Protein AF-A0A645HIY1-F1 (afdb_monomer_lite)

pLDDT: mean 86.16, std 17.18, range [37.72, 98.25]

Radius of gyration: 25.29 Å; chains: 1; bounding box: 37×53×85 Å

Structure (mmCIF, N/CA/C/O backbone):
data_AF-A0A645HIY1-F1
#
_entry.id   AF-A0A645HIY1-F1
#
loop_
_atom_site.group_PDB
_atom_site.id
_atom_site.type_symbol
_atom_site.label_atom_id
_atom_site.label_alt_id
_atom_site.label_comp_id
_atom_site.label_asym_id
_atom_site.label_entity_id
_atom_site.label_seq_id
_atom_site.pdbx_PDB_ins_code
_atom_site.Cartn_x
_atom_site.Cartn_y
_atom_site.Cartn_z
_atom_site.occupancy
_atom_site.B_iso_or_equiv
_atom_site.auth_seq_id
_atom_site.auth_comp_id
_atom_site.auth_asym_id
_atom_site.auth_atom_id
_atom_site.pdbx_PDB_model_num
ATOM 1 N N . MET A 1 1 ? -7.960 37.580 5.059 1.00 37.75 1 MET A N 1
ATOM 2 C CA . MET A 1 1 ? -7.787 36.393 4.195 1.00 37.75 1 MET A CA 1
ATOM 3 C C . MET A 1 1 ? -7.444 35.206 5.081 1.00 37.75 1 MET A C 1
ATOM 5 O O . MET A 1 1 ? -6.296 35.050 5.473 1.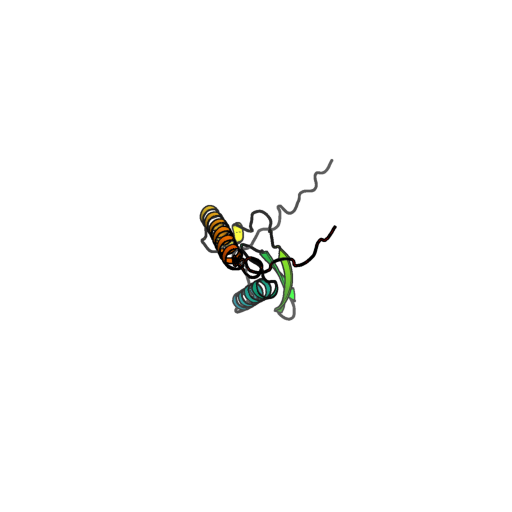00 37.75 1 MET A O 1
ATOM 9 N N . SER A 1 2 ? -8.449 34.437 5.503 1.00 37.72 2 SER A N 1
ATOM 10 C CA . SER A 1 2 ? -8.246 33.229 6.305 1.00 37.72 2 SER A CA 1
ATOM 11 C C . SER A 1 2 ? -7.768 32.110 5.388 1.00 37.72 2 SER A C 1
ATOM 13 O O . SER A 1 2 ? -8.568 31.497 4.683 1.00 37.72 2 SER A O 1
ATOM 15 N N . GLY A 1 3 ? -6.454 31.882 5.370 1.00 42.06 3 GLY A N 1
ATOM 16 C CA . GLY A 1 3 ? -5.875 30.691 4.764 1.00 42.06 3 GLY A CA 1
ATOM 17 C C . GLY A 1 3 ? -6.527 29.462 5.386 1.00 42.06 3 GLY A C 1
ATOM 18 O O . GLY A 1 3 ? -6.476 29.269 6.601 1.00 42.06 3 GLY A O 1
ATOM 19 N N . GLN A 1 4 ? -7.196 28.675 4.551 1.00 42.16 4 GLN A N 1
ATOM 20 C CA . GLN A 1 4 ? -7.765 27.388 4.910 1.00 42.16 4 GLN A CA 1
ATOM 21 C C . GLN A 1 4 ? -6.624 26.535 5.478 1.00 42.16 4 GLN A C 1
ATOM 23 O O . GLN A 1 4 ? -5.733 26.110 4.743 1.00 42.16 4 GLN A O 1
ATOM 28 N N . LYS A 1 5 ? -6.598 26.337 6.803 1.00 44.12 5 LYS A N 1
ATOM 29 C CA . LYS A 1 5 ? -5.751 25.313 7.414 1.00 44.12 5 LYS A CA 1
ATOM 30 C C . LYS A 1 5 ? -6.215 23.989 6.813 1.00 44.12 5 LYS A C 1
ATOM 32 O O . LYS A 1 5 ? -7.258 23.469 7.199 1.00 44.12 5 LYS A O 1
ATOM 37 N N . GLY A 1 6 ? -5.460 23.480 5.838 1.00 47.44 6 GLY A N 1
ATOM 38 C CA . GLY A 1 6 ? -5.558 22.091 5.398 1.00 47.44 6 GLY A CA 1
ATOM 39 C C . GLY A 1 6 ? -5.435 21.156 6.602 1.00 47.44 6 GLY A C 1
ATOM 40 O O . GLY A 1 6 ? -5.065 21.606 7.684 1.00 47.44 6 GLY A O 1
ATOM 41 N N . MET A 1 7 ? -5.761 19.876 6.419 1.00 50.56 7 MET A N 1
ATOM 42 C CA . MET A 1 7 ? -5.932 18.826 7.444 1.00 50.56 7 MET A CA 1
ATOM 43 C C . MET A 1 7 ? -4.717 18.528 8.3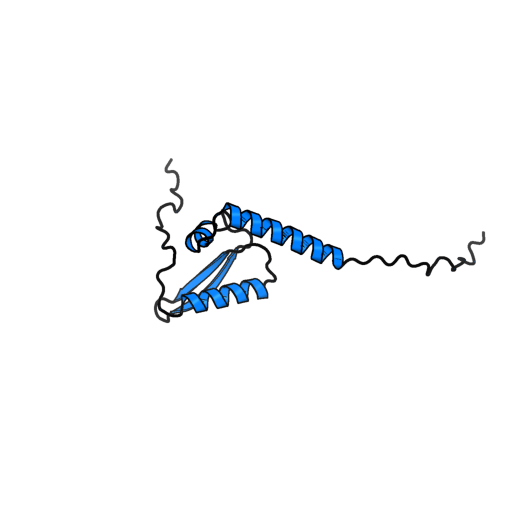69 1.00 50.56 7 MET A C 1
ATOM 45 O O . MET A 1 7 ? -4.446 17.378 8.698 1.00 50.56 7 MET A O 1
ATOM 49 N N . GLY A 1 8 ? -3.973 19.525 8.840 1.00 43.59 8 GLY A N 1
ATOM 50 C CA . GLY A 1 8 ? -2.883 19.437 9.810 1.00 43.59 8 GLY A CA 1
ATOM 51 C C . GLY A 1 8 ? -3.359 19.270 11.253 1.00 43.59 8 GLY A C 1
ATOM 52 O O . GLY A 1 8 ? -2.705 19.766 12.162 1.00 43.59 8 GLY A O 1
ATOM 53 N N . GLY A 1 9 ? -4.508 18.623 11.463 1.00 42.31 9 GLY A N 1
ATOM 54 C CA . GLY A 1 9 ? -5.117 18.436 12.784 1.00 42.31 9 GLY A CA 1
ATOM 55 C C . GLY A 1 9 ? -5.532 17.003 13.114 1.00 42.31 9 GLY A C 1
ATOM 56 O O . GLY A 1 9 ? -5.938 16.749 14.243 1.00 42.31 9 GLY A O 1
ATOM 57 N N . LEU A 1 10 ? -5.428 16.052 12.180 1.00 54.16 10 LEU A N 1
ATOM 58 C CA . LEU A 1 10 ? -5.716 14.650 12.480 1.00 54.16 10 LEU A CA 1
ATOM 59 C C . LEU A 1 10 ? -4.422 13.955 12.908 1.00 54.16 10 LEU A C 1
ATOM 61 O O . LEU A 1 10 ? -3.550 13.668 12.087 1.00 54.16 10 LEU A O 1
ATOM 65 N N . SER A 1 11 ? -4.300 13.715 14.215 1.00 70.38 11 SER A N 1
ATOM 66 C CA . SER A 1 11 ? -3.268 12.847 14.783 1.00 70.38 11 SER A CA 1
ATOM 67 C C . SER A 1 11 ? -3.364 11.468 14.127 1.00 70.38 11 SER A C 1
ATOM 69 O O . SER A 1 11 ? -4.382 10.784 14.244 1.00 70.38 11 SER A O 1
ATOM 71 N N . ARG A 1 12 ? -2.326 11.071 13.383 1.00 81.31 12 ARG A N 1
ATOM 72 C CA . ARG A 1 12 ? -2.261 9.746 12.762 1.00 81.31 12 ARG A CA 1
ATOM 73 C C . ARG A 1 12 ? -1.922 8.725 13.847 1.00 81.31 12 ARG A C 1
ATOM 75 O O . ARG A 1 12 ? -0.832 8.781 14.406 1.00 81.31 12 ARG A O 1
ATOM 82 N N . LYS A 1 13 ? -2.827 7.782 14.117 1.00 90.38 13 LYS A N 1
ATOM 83 C CA . LYS A 1 13 ? -2.512 6.583 14.905 1.00 90.38 13 LYS A CA 1
ATOM 84 C C . LYS A 1 13 ? -1.836 5.564 13.991 1.00 90.38 13 LYS A C 1
ATOM 86 O O . LYS A 1 13 ? -2.475 5.036 13.084 1.00 90.38 13 LYS A O 1
ATOM 91 N N . LEU A 1 14 ? -0.541 5.351 14.199 1.00 90.94 14 LEU A N 1
ATOM 92 C CA . LEU A 1 14 ? 0.277 4.415 13.435 1.00 90.94 14 LEU A CA 1
ATOM 93 C C . LEU A 1 14 ? 1.046 3.527 14.427 1.00 90.94 14 LEU A C 1
ATOM 95 O O . LEU A 1 14 ? 1.888 4.060 15.149 1.00 90.94 14 LEU A O 1
ATOM 99 N N . PRO A 1 15 ? 0.770 2.211 14.488 1.00 91.44 15 PRO A N 1
ATOM 100 C CA . PRO A 1 15 ? -0.275 1.488 13.754 1.00 91.44 15 PRO A CA 1
ATOM 101 C C . PRO A 1 15 ? -1.698 1.914 14.158 1.00 91.44 15 PRO A C 1
ATOM 103 O O . PRO A 1 15 ? -1.911 2.544 15.195 1.00 91.44 15 PRO A O 1
ATOM 106 N N . ALA A 1 16 ? -2.674 1.591 13.307 1.00 92.38 16 ALA A N 1
ATOM 107 C CA . ALA A 1 16 ? -4.077 1.853 13.601 1.00 92.38 16 ALA A CA 1
ATOM 108 C C . ALA A 1 16 ? -4.548 0.993 14.784 1.00 92.38 16 ALA A C 1
ATOM 110 O O . ALA A 1 16 ? -4.232 -0.190 14.879 1.00 92.38 16 ALA A O 1
ATOM 111 N N . ASP A 1 17 ? -5.321 1.612 15.665 1.00 91.56 17 ASP A N 1
ATOM 112 C CA . ASP A 1 17 ? -5.944 0.984 16.826 1.00 91.56 17 ASP A CA 1
ATOM 113 C C . ASP A 1 17 ? -7.237 0.296 16.369 1.00 91.56 17 ASP A C 1
ATOM 115 O O . ASP A 1 17 ? -8.265 0.952 16.182 1.00 91.56 17 ASP A O 1
ATOM 119 N N . LEU A 1 18 ? -7.135 -0.997 16.057 1.00 91.56 18 LEU A N 1
ATOM 120 C CA . LEU A 1 18 ? -8.196 -1.796 15.445 1.00 91.56 18 LEU A CA 1
ATOM 121 C C . LEU A 1 18 ? -8.504 -3.038 16.294 1.00 91.56 18 LEU A C 1
ATOM 123 O O . LEU A 1 18 ? -7.586 -3.605 16.889 1.00 91.56 18 LEU A O 1
ATOM 127 N N . PRO A 1 19 ? -9.766 -3.510 16.305 1.00 92.75 19 PRO A N 1
ATOM 128 C CA . PRO A 1 19 ? -10.125 -4.787 16.910 1.00 92.75 19 PRO A CA 1
ATOM 129 C C . PRO A 1 19 ? -9.307 -5.959 16.360 1.00 92.75 19 PRO A C 1
ATOM 131 O O . PRO A 1 19 ? -8.850 -5.947 15.211 1.00 92.75 19 PRO A O 1
ATOM 134 N N . GLU A 1 20 ? -9.175 -7.002 17.177 1.00 91.75 20 GLU A N 1
ATOM 135 C CA . GLU A 1 20 ? -8.447 -8.220 16.828 1.00 91.75 20 GLU A CA 1
ATOM 136 C C . GLU A 1 20 ? -8.930 -8.810 15.488 1.00 91.75 20 GLU A C 1
ATOM 138 O O . GLU A 1 20 ? -10.122 -8.826 15.178 1.00 91.75 20 GLU A O 1
ATOM 143 N N . GLY A 1 21 ? -7.988 -9.238 14.644 1.00 92.56 21 GLY A N 1
ATOM 144 C CA . GLY A 1 21 ? -8.265 -9.810 13.320 1.00 92.56 21 GLY A CA 1
ATOM 145 C C . GLY A 1 21 ? -8.606 -8.804 12.205 1.00 92.56 21 GLY A C 1
ATOM 146 O O . GLY A 1 21 ? -8.471 -9.143 11.023 1.00 92.56 21 GLY A O 1
ATOM 147 N N . GLN A 1 22 ? -8.975 -7.552 12.516 1.00 95.06 22 GLN A N 1
ATOM 148 C CA . GLN A 1 22 ? -9.265 -6.561 11.466 1.00 95.06 22 GLN A CA 1
ATOM 149 C C . GLN A 1 22 ? -8.014 -6.166 10.682 1.00 95.06 22 GLN A C 1
ATOM 151 O O . GLN A 1 22 ? -8.074 -6.072 9.458 1.00 95.06 22 GLN A O 1
ATOM 156 N N . THR A 1 23 ? -6.873 -5.998 11.355 1.00 95.25 23 THR A N 1
ATOM 157 C CA . THR A 1 23 ? -5.592 -5.689 10.697 1.00 95.25 23 THR A CA 1
ATOM 158 C C . THR A 1 23 ? -5.237 -6.735 9.642 1.00 95.25 23 THR A C 1
ATOM 160 O O . THR A 1 23 ? -4.913 -6.383 8.509 1.00 95.25 23 THR A O 1
ATOM 163 N N . GLU A 1 24 ? -5.359 -8.020 9.979 1.00 96.38 24 GLU A N 1
ATOM 164 C CA . GLU A 1 24 ? -5.078 -9.118 9.051 1.00 96.38 24 GLU A CA 1
ATOM 165 C C . GLU A 1 24 ? -6.057 -9.116 7.868 1.00 96.38 24 GLU A C 1
ATOM 167 O O . GLU A 1 24 ? -5.660 -9.291 6.715 1.00 96.38 24 GLU A O 1
ATOM 172 N N . THR A 1 25 ? -7.340 -8.861 8.137 1.00 96.75 25 THR A N 1
ATOM 173 C CA . THR A 1 25 ? -8.379 -8.783 7.101 1.00 96.75 25 THR A CA 1
ATOM 174 C C . THR A 1 25 ? -8.119 -7.631 6.129 1.00 96.75 25 THR A C 1
ATOM 176 O O . THR A 1 25 ? -8.164 -7.825 4.914 1.00 96.75 25 THR A O 1
ATOM 179 N N . ILE A 1 26 ? -7.777 -6.446 6.644 1.00 97.44 26 ILE A N 1
ATOM 180 C CA . ILE A 1 26 ? -7.427 -5.271 5.835 1.00 97.44 26 ILE A CA 1
ATOM 181 C C . ILE A 1 26 ? -6.186 -5.557 4.987 1.00 97.44 26 ILE A C 1
ATOM 183 O O . ILE A 1 26 ? -6.186 -5.263 3.794 1.00 97.44 26 ILE A O 1
ATOM 187 N N . GLN A 1 27 ? -5.150 -6.177 5.558 1.00 97.06 27 GLN A N 1
ATOM 188 C CA . GLN A 1 27 ? -3.943 -6.554 4.815 1.00 97.06 27 GLN A CA 1
ATOM 189 C C . GLN A 1 27 ? -4.254 -7.550 3.689 1.00 97.06 27 GLN A C 1
ATOM 191 O O . GLN A 1 27 ? -3.795 -7.360 2.560 1.00 97.06 27 GLN A O 1
ATOM 196 N N . LYS A 1 28 ? -5.086 -8.565 3.956 1.00 98.19 28 LYS A N 1
ATOM 197 C CA . LYS A 1 28 ? -5.558 -9.522 2.941 1.00 98.19 28 LYS A CA 1
ATOM 198 C C . LYS A 1 28 ? -6.301 -8.817 1.806 1.00 98.19 28 LYS A C 1
ATOM 200 O O . LYS A 1 28 ? -6.004 -9.062 0.638 1.00 98.19 28 LYS A O 1
ATOM 205 N N . TYR A 1 29 ? -7.227 -7.916 2.130 1.00 98.19 29 TYR A N 1
ATOM 206 C CA . TYR A 1 29 ? -7.976 -7.156 1.126 1.00 98.19 29 TYR A CA 1
ATOM 207 C C . TYR A 1 29 ? -7.091 -6.186 0.344 1.00 98.19 29 TYR A C 1
ATOM 209 O O . TYR A 1 29 ? -7.274 -6.047 -0.862 1.00 98.19 29 TYR A O 1
ATOM 217 N N . ALA A 1 30 ? -6.105 -5.562 0.989 1.00 98.06 30 ALA A N 1
ATOM 218 C CA . ALA A 1 30 ? -5.159 -4.673 0.328 1.00 98.06 30 ALA A CA 1
ATOM 219 C C . ALA A 1 30 ? -4.337 -5.426 -0.728 1.00 98.06 30 ALA A C 1
ATOM 221 O O . ALA A 1 30 ? -4.238 -4.975 -1.869 1.00 98.06 30 ALA A O 1
ATOM 222 N N . VAL A 1 31 ? -3.808 -6.606 -0.385 1.00 98.12 31 VAL A N 1
ATOM 223 C CA . VAL A 1 31 ? -3.076 -7.456 -1.338 1.00 98.12 31 VAL A CA 1
ATOM 224 C C . VAL A 1 31 ? -3.988 -7.904 -2.480 1.00 98.12 31 VAL A C 1
ATOM 226 O O . VAL A 1 31 ? -3.610 -7.769 -3.644 1.00 98.12 31 VAL A O 1
ATOM 229 N N . ALA A 1 32 ? -5.198 -8.377 -2.167 1.00 98.19 32 ALA A N 1
ATOM 230 C CA . ALA A 1 32 ? -6.153 -8.827 -3.176 1.00 98.19 32 ALA A CA 1
ATOM 231 C C . ALA A 1 32 ? -6.543 -7.7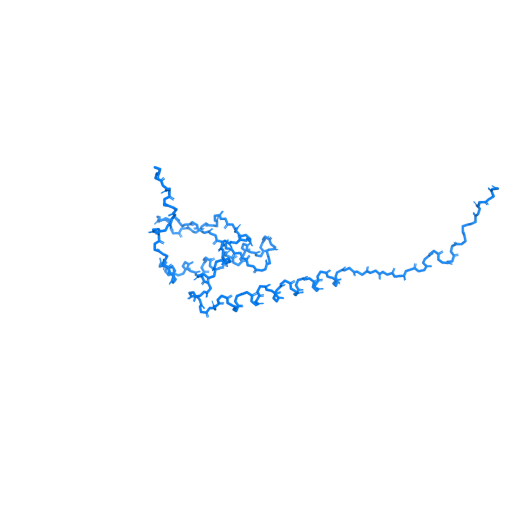00 -4.148 1.00 98.19 32 ALA A C 1
ATOM 233 O O . ALA A 1 32 ? -6.517 -7.905 -5.358 1.00 98.19 32 ALA A O 1
ATOM 234 N N . ALA A 1 33 ? -6.842 -6.499 -3.645 1.00 98.12 33 ALA A N 1
ATOM 235 C CA . ALA A 1 33 ? -7.185 -5.347 -4.477 1.00 98.12 33 ALA A CA 1
ATOM 236 C C . ALA A 1 33 ? -6.002 -4.888 -5.347 1.00 98.12 33 ALA A C 1
ATOM 238 O O . ALA A 1 33 ? -6.181 -4.620 -6.535 1.00 98.12 33 ALA A O 1
ATOM 239 N N . PHE A 1 34 ? -4.785 -4.860 -4.793 1.00 98.25 34 PHE A N 1
ATOM 240 C CA . PHE A 1 34 ? -3.573 -4.517 -5.542 1.00 98.25 34 PHE A CA 1
ATOM 241 C C . PHE A 1 34 ? -3.327 -5.490 -6.707 1.00 98.25 34 PHE A C 1
ATOM 243 O O . PHE A 1 34 ? -3.018 -5.065 -7.821 1.00 98.25 34 PHE A O 1
ATOM 250 N N . GLN A 1 35 ? -3.500 -6.793 -6.462 1.00 97.75 35 GLN A N 1
ATOM 251 C CA . GLN A 1 35 ? -3.349 -7.840 -7.475 1.00 97.75 35 GLN A CA 1
ATOM 252 C C . GLN A 1 35 ? -4.466 -7.803 -8.521 1.00 97.75 35 GLN A C 1
ATOM 254 O O . GLN A 1 35 ? -4.177 -7.838 -9.715 1.00 97.75 35 GLN A O 1
ATOM 259 N N . ALA A 1 36 ? -5.726 -7.693 -8.089 1.00 97.62 36 ALA A N 1
ATOM 260 C CA . ALA A 1 36 ? -6.889 -7.670 -8.976 1.00 97.62 36 ALA A CA 1
ATOM 261 C C . ALA A 1 36 ? -6.842 -6.503 -9.973 1.00 97.62 36 ALA A C 1
ATOM 263 O O . ALA A 1 36 ? -7.294 -6.640 -11.106 1.00 97.62 36 ALA A O 1
ATOM 264 N N . LEU A 1 37 ? -6.256 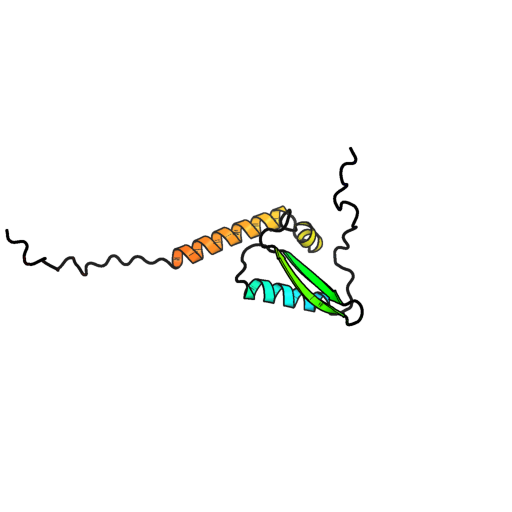-5.373 -9.568 1.00 96.75 37 LEU A N 1
ATOM 265 C CA . LEU A 1 37 ? -6.090 -4.187 -10.410 1.00 96.75 37 LEU A CA 1
ATOM 266 C C . LEU A 1 37 ? -4.774 -4.176 -11.206 1.00 96.75 37 LEU A C 1
ATOM 268 O O . LEU A 1 37 ? -4.477 -3.190 -11.877 1.00 96.75 37 LEU A O 1
ATOM 272 N N . GLY A 1 38 ? -3.966 -5.240 -11.134 1.00 95.81 38 GLY A N 1
ATOM 273 C CA . GLY A 1 38 ? -2.697 -5.335 -11.862 1.00 95.81 38 GLY A CA 1
ATOM 274 C C . GLY A 1 38 ? -1.684 -4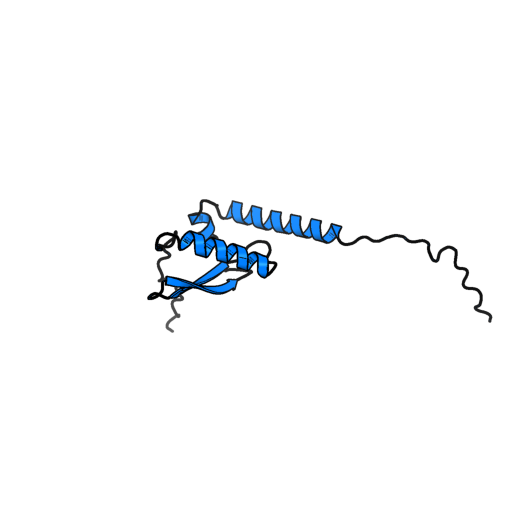.253 -11.472 1.00 95.81 38 GLY A C 1
ATOM 275 O O . GLY A 1 38 ? -0.866 -3.842 -12.301 1.00 95.81 38 GLY A O 1
ATOM 276 N N . CYS A 1 39 ? -1.756 -3.759 -10.232 1.00 96.50 39 CYS A N 1
ATOM 277 C CA . CYS A 1 39 ? -0.896 -2.684 -9.757 1.00 96.50 39 CYS A CA 1
ATOM 278 C C . CYS A 1 39 ? 0.571 -3.134 -9.674 1.00 96.50 39 CYS A C 1
ATOM 280 O O . CYS A 1 39 ? 0.898 -4.315 -9.547 1.00 96.50 39 CYS A O 1
ATOM 282 N N . SER A 1 40 ? 1.484 -2.166 -9.726 1.00 95.44 40 SER A N 1
ATOM 283 C CA . SER A 1 40 ? 2.922 -2.399 -9.570 1.00 95.44 40 SER A CA 1
ATOM 284 C C . SER A 1 40 ? 3.581 -1.214 -8.877 1.00 95.44 40 SER A C 1
ATOM 286 O O . SER A 1 40 ? 3.145 -0.082 -9.070 1.00 95.44 40 SER A O 1
ATOM 288 N N . GLY A 1 41 ? 4.654 -1.457 -8.123 1.00 95.69 41 GLY A N 1
ATOM 289 C CA . GLY A 1 41 ? 5.332 -0.410 -7.359 1.00 95.69 41 GLY A CA 1
ATOM 290 C C . GLY A 1 41 ? 4.652 -0.185 -6.012 1.00 95.69 41 GLY A C 1
ATOM 291 O O . GLY A 1 41 ? 4.581 -1.112 -5.210 1.00 95.69 41 GLY A O 1
ATOM 292 N N . VAL A 1 42 ? 4.168 1.033 -5.766 1.00 96.25 42 VAL A N 1
ATOM 293 C CA . VAL A 1 42 ? 3.512 1.420 -4.510 1.00 96.25 42 VAL A CA 1
ATOM 294 C C . VAL A 1 42 ? 2.087 1.887 -4.779 1.00 96.25 42 VAL A C 1
ATOM 296 O O . VAL A 1 42 ? 1.828 2.559 -5.768 1.00 96.25 42 VAL A O 1
ATOM 299 N N . ALA A 1 43 ? 1.168 1.547 -3.884 1.00 97.44 43 ALA A N 1
ATOM 300 C CA . ALA A 1 43 ? -0.165 2.129 -3.843 1.00 97.44 43 ALA A CA 1
ATOM 301 C C . ALA A 1 43 ? -0.598 2.299 -2.385 1.00 97.44 43 ALA A C 1
ATOM 303 O O . ALA A 1 43 ? -0.130 1.571 -1.507 1.00 97.44 43 ALA A O 1
ATOM 304 N N . ARG A 1 44 ? -1.500 3.248 -2.131 1.00 97.94 44 ARG A N 1
ATOM 305 C CA . ARG A 1 44 ? -2.231 3.346 -0.862 1.00 97.94 44 ARG A CA 1
ATOM 306 C C . ARG A 1 44 ? -3.663 2.911 -1.107 1.00 97.94 44 ARG A C 1
ATOM 308 O O . ARG A 1 44 ? -4.284 3.393 -2.048 1.00 97.94 44 ARG A O 1
ATOM 315 N N . ILE A 1 45 ? -4.167 2.006 -0.282 1.00 98.06 45 ILE A N 1
ATOM 316 C CA . ILE A 1 45 ? -5.549 1.543 -0.365 1.00 98.06 45 ILE A CA 1
ATOM 317 C C . ILE A 1 45 ? -6.248 2.032 0.887 1.00 98.06 45 ILE A C 1
ATOM 319 O O . ILE A 1 45 ? -5.822 1.719 2.000 1.00 98.06 45 ILE A O 1
ATOM 323 N N . ASP A 1 46 ? -7.291 2.820 0.680 1.00 97.56 46 ASP A N 1
ATOM 324 C CA . ASP A 1 46 ? -8.052 3.428 1.753 1.00 97.56 46 ASP A CA 1
ATOM 325 C C . ASP A 1 46 ? -9.293 2.574 2.013 1.00 97.56 46 ASP A C 1
ATOM 327 O O . ASP A 1 46 ? -9.973 2.119 1.088 1.00 97.56 46 ASP A O 1
ATOM 331 N N . PHE A 1 47 ? -9.571 2.332 3.290 1.00 97.69 47 PHE A N 1
ATOM 332 C CA . PHE A 1 47 ? -10.656 1.469 3.743 1.00 97.69 47 PHE A CA 1
ATOM 333 C C . PHE A 1 47 ? -11.659 2.265 4.569 1.00 97.69 47 PHE A C 1
ATOM 335 O O . PHE A 1 47 ? -11.297 3.205 5.275 1.00 97.69 47 PHE A O 1
ATOM 342 N N . LEU A 1 48 ? -12.917 1.838 4.516 1.00 96.75 48 LEU A N 1
ATOM 343 C CA . LEU A 1 48 ? -13.973 2.283 5.416 1.00 96.75 48 LEU A CA 1
ATOM 344 C C . LEU A 1 48 ? -14.445 1.098 6.254 1.00 96.75 48 LEU A C 1
ATOM 346 O O . LEU A 1 48 ? -14.558 -0.021 5.751 1.00 96.75 48 LEU A O 1
ATOM 350 N N . THR A 1 49 ? -14.738 1.344 7.527 1.00 94.44 49 THR A N 1
ATOM 351 C CA . THR A 1 49 ? -15.301 0.343 8.433 1.00 94.44 49 THR A CA 1
ATOM 352 C C . THR A 1 49 ? -16.662 0.797 8.938 1.00 94.44 49 THR A C 1
ATOM 354 O O . THR A 1 49 ? -16.863 1.949 9.321 1.00 94.44 49 THR A O 1
ATOM 357 N N . ASP A 1 50 ? -17.625 -0.118 8.924 1.00 94.31 50 ASP A N 1
ATOM 358 C CA . ASP A 1 50 ? -18.912 0.099 9.571 1.00 94.31 50 ASP A CA 1
ATOM 359 C C . ASP A 1 50 ? -18.736 -0.032 11.090 1.00 94.31 50 ASP A C 1
ATOM 361 O O . ASP A 1 50 ? -18.372 -1.095 11.592 1.00 94.31 50 ASP A O 1
ATOM 365 N N . ALA A 1 51 ? -19.009 1.043 11.830 1.00 89.56 51 ALA A N 1
ATOM 366 C CA . ALA A 1 51 ? -18.817 1.087 13.279 1.00 89.56 51 ALA A CA 1
ATOM 367 C C . ALA A 1 51 ? -19.760 0.162 14.072 1.00 89.56 51 ALA A C 1
ATOM 369 O O . ALA A 1 51 ? -19.458 -0.174 15.214 1.00 89.56 51 ALA A O 1
ATOM 370 N N . LYS A 1 52 ? -20.906 -0.236 13.502 1.00 92.56 52 LYS A N 1
ATOM 371 C CA . LYS A 1 52 ? -21.882 -1.120 14.158 1.00 92.56 52 LYS A CA 1
ATOM 372 C C . LYS A 1 52 ? -21.598 -2.584 13.863 1.00 92.56 52 LYS A C 1
ATOM 374 O O . LYS A 1 52 ? -21.702 -3.417 14.755 1.00 92.56 52 LYS A O 1
ATOM 379 N N . THR A 1 53 ? -21.295 -2.899 12.605 1.00 93.38 53 THR A N 1
ATOM 380 C CA . THR A 1 53 ? -21.138 -4.290 12.148 1.00 93.38 53 THR A CA 1
ATOM 381 C C . THR A 1 53 ? -19.683 -4.747 12.092 1.00 93.38 53 THR A C 1
ATOM 383 O O . THR A 1 53 ? -19.425 -5.941 11.980 1.00 93.38 53 THR A O 1
ATOM 386 N N . GLY A 1 54 ? -18.726 -3.817 12.137 1.00 92.00 54 GLY A N 1
ATOM 387 C CA . GLY A 1 54 ? -17.304 -4.095 11.945 1.00 92.00 54 GLY A CA 1
ATOM 388 C C . GLY A 1 54 ? -16.937 -4.455 10.504 1.00 92.00 54 GLY A C 1
ATOM 389 O O . GLY A 1 54 ? -15.804 -4.857 10.244 1.00 92.00 54 GLY A O 1
ATOM 390 N N . LYS A 1 55 ? -17.873 -4.338 9.552 1.00 95.31 55 LYS A N 1
ATOM 391 C CA . LYS A 1 55 ? -17.638 -4.728 8.161 1.00 95.31 55 LYS A CA 1
ATOM 392 C C . LYS A 1 55 ? -16.667 -3.762 7.481 1.00 95.31 55 LYS A C 1
ATOM 394 O O . LYS A 1 55 ? -16.852 -2.548 7.533 1.00 95.31 55 LYS A O 1
ATOM 399 N N . ILE A 1 56 ? -15.647 -4.324 6.837 1.00 97.06 56 ILE A N 1
ATOM 400 C CA . ILE A 1 56 ? -14.580 -3.599 6.139 1.00 97.06 56 ILE A CA 1
ATOM 401 C C . ILE A 1 56 ? -14.929 -3.484 4.653 1.00 97.06 56 ILE A C 1
ATOM 403 O O . ILE A 1 56 ? -15.306 -4.469 4.017 1.00 97.06 56 ILE A O 1
ATOM 407 N N . TYR A 1 57 ? -14.747 -2.291 4.095 1.00 96.94 57 TYR A N 1
ATOM 408 C CA . TYR A 1 57 ? -14.960 -1.978 2.688 1.00 96.94 57 TYR A CA 1
ATOM 409 C C . TYR A 1 57 ? -13.707 -1.328 2.103 1.00 96.94 57 TYR A C 1
ATOM 411 O O . TYR A 1 57 ? -13.121 -0.436 2.718 1.00 96.94 57 TYR A O 1
ATOM 419 N N . VAL A 1 58 ? -13.309 -1.752 0.903 1.00 97.50 58 VAL A N 1
ATOM 420 C CA . VAL A 1 58 ? -12.317 -1.021 0.102 1.00 97.50 58 VAL A CA 1
ATOM 421 C C . VAL A 1 58 ? -13.003 0.231 -0.437 1.00 97.50 58 VAL A C 1
ATOM 423 O O . VAL A 1 58 ? -14.031 0.115 -1.101 1.00 97.50 58 VAL A O 1
ATOM 426 N N . ASN A 1 59 ? -12.459 1.408 -0.137 1.00 97.88 59 ASN A N 1
ATOM 427 C CA . ASN A 1 59 ? -13.006 2.678 -0.606 1.00 97.88 59 ASN A CA 1
ATOM 428 C C . ASN A 1 59 ? -12.350 3.108 -1.919 1.00 97.88 59 ASN A C 1
ATOM 430 O O . ASN A 1 59 ? -13.018 3.222 -2.942 1.00 97.88 59 ASN A O 1
ATOM 434 N N . GLU A 1 60 ? -11.031 3.301 -1.901 1.00 97.44 60 GLU A N 1
ATOM 435 C CA . GLU A 1 60 ? -10.272 3.724 -3.078 1.00 97.44 60 GLU A CA 1
ATOM 436 C C . GLU A 1 60 ? -8.848 3.163 -3.080 1.00 97.44 60 GLU A C 1
ATOM 438 O O . GLU A 1 60 ? -8.283 2.829 -2.035 1.00 97.44 60 GLU A O 1
ATOM 443 N N . LEU A 1 61 ? -8.262 3.079 -4.277 1.00 97.75 61 LEU A N 1
ATOM 444 C CA . LEU A 1 61 ? -6.853 2.767 -4.483 1.00 97.75 61 LEU A CA 1
ATOM 445 C C . LEU A 1 61 ? -6.161 3.965 -5.134 1.00 97.75 61 LEU A C 1
ATOM 447 O O . LEU A 1 61 ? -6.521 4.394 -6.227 1.00 97.75 61 LEU A O 1
ATOM 451 N N . ASN A 1 62 ? -5.108 4.445 -4.485 1.00 97.62 62 ASN A N 1
ATOM 452 C CA . ASN A 1 62 ? -4.247 5.521 -4.949 1.00 97.62 62 ASN A CA 1
ATOM 453 C C . ASN A 1 62 ? -2.926 4.939 -5.472 1.00 97.62 62 ASN A C 1
ATOM 455 O O . ASN A 1 62 ? -2.078 4.528 -4.678 1.00 97.62 62 ASN A O 1
ATOM 459 N N . THR A 1 63 ? -2.732 4.914 -6.795 1.00 96.19 63 THR A N 1
ATOM 460 C CA . THR A 1 63 ? -1.517 4.378 -7.452 1.00 96.19 63 THR A CA 1
ATOM 461 C C . THR A 1 63 ? -0.294 5.285 -7.310 1.00 96.19 63 THR A C 1
ATOM 463 O O . THR A 1 63 ? 0.835 4.825 -7.430 1.00 96.19 63 THR A O 1
ATOM 466 N N . ILE A 1 64 ? -0.503 6.576 -7.039 1.00 95.31 64 ILE A N 1
ATOM 467 C CA . ILE A 1 64 ? 0.556 7.543 -6.727 1.00 95.31 64 ILE A CA 1
ATOM 468 C C . ILE A 1 64 ? 0.121 8.298 -5.471 1.00 95.31 64 ILE A C 1
ATOM 470 O O . ILE A 1 64 ? -0.398 9.414 -5.551 1.00 95.31 64 ILE A O 1
ATOM 474 N N . PRO A 1 65 ? 0.250 7.682 -4.287 1.00 95.88 65 PRO A N 1
ATOM 475 C CA . PRO A 1 65 ? -0.172 8.344 -3.071 1.00 95.88 65 PRO A CA 1
ATOM 476 C C . PRO A 1 65 ? 0.797 9.476 -2.716 1.00 95.88 65 PRO A C 1
ATOM 478 O O . PRO A 1 65 ? 2.002 9.394 -2.970 1.00 95.88 65 PRO A O 1
ATOM 481 N N . GLY A 1 66 ? 0.275 10.523 -2.073 1.00 93.25 66 GLY A N 1
ATOM 482 C CA . GLY A 1 66 ? 1.084 11.642 -1.590 1.00 93.25 66 GLY A CA 1
ATOM 483 C C . GLY A 1 66 ? 2.270 11.167 -0.743 1.00 93.25 66 GLY A C 1
ATOM 484 O O . GLY A 1 66 ? 2.110 10.337 0.158 1.00 93.25 66 GLY A O 1
ATOM 485 N N . SER A 1 67 ? 3.464 11.664 -1.070 1.00 92.38 67 SER A N 1
ATOM 486 C CA . SER A 1 67 ? 4.740 11.268 -0.452 1.00 92.38 67 SER A CA 1
ATOM 487 C C . SER A 1 67 ? 4.965 9.745 -0.399 1.00 92.38 67 SER A C 1
ATOM 489 O O . SER A 1 67 ? 5.573 9.242 0.542 1.00 92.38 67 SER A O 1
ATOM 491 N N . LEU A 1 68 ? 4.425 8.988 -1.364 1.00 94.06 68 LEU A N 1
ATOM 492 C CA . LEU A 1 68 ? 4.507 7.519 -1.440 1.00 94.06 68 LEU A CA 1
ATOM 493 C C . LEU A 1 68 ? 3.960 6.791 -0.195 1.00 94.06 68 LEU A C 1
ATOM 495 O O . LEU A 1 68 ? 4.231 5.611 0.014 1.00 94.06 68 LEU A O 1
ATOM 499 N N . SER A 1 69 ? 3.178 7.487 0.639 1.00 94.62 69 SER A N 1
ATOM 500 C CA . SER A 1 69 ? 2.749 7.021 1.966 1.00 94.62 69 SER A CA 1
ATOM 501 C C . SER A 1 69 ? 3.895 6.559 2.877 1.00 94.62 69 SER A C 1
ATOM 503 O O . SER A 1 69 ? 3.715 5.619 3.651 1.00 94.62 69 SER A O 1
ATOM 505 N N . PHE A 1 70 ? 5.065 7.208 2.812 1.00 94.31 70 PHE A N 1
ATOM 506 C CA . PHE A 1 70 ? 6.261 6.785 3.559 1.00 94.31 70 PHE A CA 1
ATOM 507 C C . PHE A 1 70 ? 6.020 6.586 5.065 1.00 94.31 70 PHE A C 1
ATOM 509 O O . PHE A 1 70 ? 6.568 5.663 5.651 1.00 94.31 70 PHE A O 1
ATOM 516 N N . TYR A 1 71 ? 5.144 7.387 5.676 1.00 93.75 71 TYR A N 1
ATOM 517 C CA . TYR A 1 71 ? 4.808 7.298 7.099 1.00 93.75 71 TYR A CA 1
ATOM 518 C C . TYR A 1 71 ? 4.199 5.943 7.508 1.00 93.75 71 TYR A C 1
ATOM 520 O O . TYR A 1 71 ? 4.363 5.524 8.650 1.00 93.75 71 TYR A O 1
ATOM 528 N N . LEU A 1 72 ? 3.504 5.240 6.600 1.00 95.00 72 LEU A N 1
ATOM 529 C CA . LEU A 1 72 ? 3.001 3.882 6.858 1.00 95.00 72 LEU A CA 1
ATOM 530 C C . LEU A 1 72 ? 4.143 2.862 6.867 1.00 95.00 72 LEU A C 1
ATOM 532 O O . LEU A 1 72 ? 4.151 1.944 7.682 1.00 95.00 72 LEU A O 1
ATOM 536 N N . TRP A 1 73 ? 5.112 3.042 5.971 1.00 95.44 73 TRP A N 1
ATOM 537 C CA . TRP A 1 73 ? 6.290 2.186 5.860 1.00 95.44 73 TRP A CA 1
ATOM 538 C C . TRP A 1 73 ? 7.250 2.386 7.030 1.00 95.44 73 TRP A C 1
ATOM 540 O O . TRP A 1 73 ? 7.731 1.401 7.584 1.00 95.44 73 TRP A O 1
ATOM 550 N N . GLU A 1 74 ? 7.455 3.630 7.467 1.00 94.31 74 GLU A N 1
ATOM 551 C CA . GLU A 1 74 ? 8.273 3.945 8.642 1.00 94.31 74 GLU A CA 1
ATOM 552 C C . GLU A 1 74 ? 7.682 3.357 9.921 1.00 94.31 74 GLU A C 1
ATOM 554 O O . GLU A 1 74 ? 8.414 2.771 10.715 1.00 94.31 74 GLU A O 1
ATOM 559 N N . ALA A 1 75 ? 6.357 3.426 10.092 1.00 92.88 75 ALA A N 1
ATOM 560 C CA . ALA A 1 75 ? 5.675 2.756 11.199 1.00 92.88 75 ALA A CA 1
ATOM 561 C C . ALA A 1 75 ? 5.846 1.222 11.160 1.00 92.88 75 ALA A C 1
ATOM 563 O O . ALA A 1 75 ? 5.815 0.574 12.203 1.00 92.88 75 ALA A O 1
ATOM 564 N N . GLY A 1 76 ? 6.056 0.648 9.970 1.00 91.25 76 GLY A N 1
ATOM 565 C CA . GLY A 1 76 ? 6.421 -0.756 9.758 1.00 91.25 76 GLY A CA 1
ATOM 566 C C . GLY A 1 76 ? 7.931 -1.038 9.787 1.00 91.25 76 GLY A C 1
ATOM 567 O O . GLY A 1 76 ? 8.334 -2.163 9.501 1.00 91.25 76 GLY A O 1
ATOM 568 N N . GLY A 1 77 ? 8.766 -0.044 10.105 1.00 95.06 77 GLY A N 1
ATOM 569 C CA . GLY A 1 77 ? 10.218 -0.186 10.245 1.00 95.06 77 GLY A CA 1
ATOM 570 C C . GLY A 1 77 ? 11.043 0.013 8.968 1.00 95.06 77 GLY A C 1
ATOM 571 O O . GLY A 1 77 ? 12.251 -0.195 9.011 1.00 95.06 77 GLY A O 1
ATOM 572 N N . MET A 1 78 ? 10.440 0.425 7.849 1.00 96.19 78 MET A N 1
ATOM 573 C CA . MET A 1 78 ? 11.150 0.705 6.595 1.00 96.19 78 MET A CA 1
ATOM 574 C C . MET A 1 78 ? 11.370 2.206 6.420 1.00 96.19 78 MET A C 1
ATOM 576 O O . MET A 1 78 ? 10.415 2.982 6.361 1.00 96.19 78 MET A O 1
ATOM 580 N N . LYS A 1 79 ? 12.632 2.622 6.296 1.00 96.00 79 LYS A N 1
ATOM 581 C CA . LYS A 1 79 ? 12.975 4.041 6.119 1.00 96.00 79 LYS A CA 1
ATOM 582 C C . LYS A 1 79 ? 12.603 4.524 4.720 1.00 96.00 79 LYS A C 1
ATOM 584 O O . LYS A 1 79 ? 12.618 3.757 3.759 1.00 96.00 79 LYS A O 1
ATOM 589 N N . TYR A 1 80 ? 12.367 5.828 4.574 1.00 94.50 80 TYR A N 1
ATOM 590 C CA . TYR A 1 80 ? 12.029 6.422 3.276 1.00 94.50 80 TYR A CA 1
ATOM 591 C C . TYR A 1 80 ? 13.043 6.109 2.158 1.00 94.50 80 TYR A C 1
ATOM 593 O O . TYR A 1 80 ? 12.640 5.795 1.041 1.00 94.50 80 TYR A O 1
ATOM 601 N N . GLY A 1 81 ? 14.348 6.142 2.458 1.00 96.88 81 GLY A N 1
ATOM 602 C CA . GLY A 1 81 ? 15.390 5.786 1.484 1.00 96.88 81 GLY A CA 1
ATOM 603 C C . GLY A 1 81 ? 15.261 4.344 0.984 1.00 96.88 81 GLY A C 1
ATOM 604 O O . GLY A 1 81 ? 15.252 4.108 -0.218 1.00 96.88 81 GLY A O 1
ATOM 605 N N . GLU A 1 82 ? 15.032 3.394 1.895 1.00 97.44 82 GLU A N 1
ATOM 606 C CA . GLU A 1 82 ? 14.850 1.975 1.560 1.00 97.44 82 GLU A CA 1
ATOM 607 C C . GLU A 1 82 ? 13.581 1.739 0.729 1.00 97.44 82 GLU A C 1
ATOM 609 O O . GLU A 1 82 ? 13.572 0.912 -0.187 1.00 97.44 82 GLU A O 1
ATOM 614 N N . LEU A 1 83 ? 12.503 2.471 1.032 1.00 96.69 83 LEU A N 1
ATOM 615 C CA . LEU A 1 83 ? 11.275 2.452 0.239 1.00 96.69 83 LEU A CA 1
ATOM 616 C C . LEU A 1 83 ? 11.540 2.939 -1.191 1.00 96.69 83 LEU A C 1
ATOM 618 O O . LEU A 1 83 ? 11.107 2.296 -2.150 1.00 96.69 83 LEU A O 1
ATOM 622 N N . LEU A 1 84 ? 12.256 4.057 -1.337 1.00 96.75 84 LEU A N 1
ATOM 623 C CA . LEU A 1 84 ? 12.590 4.625 -2.639 1.00 96.75 84 LEU A CA 1
ATOM 624 C C . LEU A 1 84 ? 13.445 3.652 -3.461 1.00 96.75 84 LEU A C 1
ATOM 626 O O . LEU A 1 84 ? 13.100 3.364 -4.610 1.00 96.75 84 LEU A O 1
ATOM 630 N N . ASP A 1 85 ? 14.482 3.078 -2.851 1.00 98.06 85 ASP A N 1
ATOM 631 C CA . ASP A 1 85 ? 15.348 2.079 -3.483 1.00 98.06 85 ASP A CA 1
ATOM 632 C C . ASP A 1 85 ? 14.543 0.869 -3.976 1.00 98.06 85 ASP A C 1
ATOM 634 O O . ASP A 1 85 ? 14.704 0.421 -5.116 1.00 98.06 85 ASP A O 1
ATOM 638 N N . LYS A 1 86 ? 13.608 0.365 -3.158 1.00 97.19 86 LYS A N 1
ATOM 639 C CA . LYS A 1 86 ? 12.726 -0.751 -3.537 1.00 97.19 86 LYS A CA 1
ATOM 640 C C . LYS A 1 86 ? 11.818 -0.402 -4.713 1.00 97.19 86 LYS A C 1
ATOM 642 O O . LYS A 1 86 ? 11.676 -1.219 -5.622 1.00 97.19 86 LYS A O 1
ATOM 647 N N . ILE A 1 87 ? 11.206 0.782 -4.723 1.00 96.88 87 ILE A N 1
ATOM 648 C CA . ILE A 1 87 ? 10.320 1.206 -5.819 1.00 96.88 87 ILE A CA 1
ATOM 649 C C . ILE A 1 87 ? 11.113 1.344 -7.126 1.00 96.88 87 ILE A C 1
ATOM 651 O O . ILE A 1 87 ? 10.659 0.861 -8.166 1.00 96.88 87 ILE A O 1
ATOM 655 N N . ILE A 1 88 ? 12.313 1.931 -7.076 1.00 97.75 88 ILE A N 1
ATOM 656 C CA . ILE A 1 88 ? 13.209 2.051 -8.236 1.00 97.75 88 ILE A CA 1
ATOM 657 C C . ILE A 1 88 ? 13.605 0.662 -8.757 1.00 97.75 88 ILE A C 1
ATOM 659 O O . ILE A 1 88 ? 13.505 0.391 -9.956 1.00 97.75 88 ILE A O 1
ATOM 663 N N . ALA A 1 89 ? 13.992 -0.254 -7.866 1.00 98.25 89 ALA A N 1
ATOM 664 C CA . ALA A 1 89 ? 14.337 -1.623 -8.241 1.00 98.25 89 ALA A CA 1
ATOM 665 C C . ALA A 1 89 ? 13.157 -2.363 -8.900 1.00 98.25 89 ALA A C 1
ATOM 667 O O . ALA A 1 89 ? 13.336 -3.037 -9.919 1.00 98.25 89 ALA A O 1
ATOM 668 N N . LEU A 1 90 ? 11.938 -2.204 -8.369 1.00 97.56 90 LEU A N 1
ATOM 669 C CA . LEU A 1 90 ? 10.717 -2.765 -8.959 1.00 97.56 90 LEU A CA 1
ATOM 670 C C . LEU A 1 90 ? 10.435 -2.192 -10.355 1.00 97.56 90 LEU A C 1
ATOM 672 O O . LEU A 1 90 ? 10.041 -2.943 -11.250 1.00 97.56 90 LEU A O 1
ATOM 676 N N . ALA A 1 91 ? 10.673 -0.895 -10.566 1.00 97.25 91 ALA A N 1
ATOM 677 C CA . ALA A 1 91 ? 10.514 -0.262 -11.873 1.00 97.25 91 ALA A CA 1
ATOM 678 C C . ALA A 1 91 ? 11.477 -0.857 -12.916 1.00 97.25 91 ALA A C 1
ATOM 680 O O . ALA A 1 91 ? 11.040 -1.245 -14.002 1.00 97.25 91 ALA A O 1
ATOM 681 N N . PHE A 1 92 ? 12.762 -1.018 -12.574 1.00 97.75 92 PHE A N 1
ATOM 682 C CA . PHE A 1 92 ? 13.741 -1.659 -13.461 1.00 97.75 92 PHE A CA 1
ATOM 683 C C . PHE A 1 92 ? 13.422 -3.129 -13.739 1.00 97.75 92 PHE A C 1
ATOM 685 O O . PHE A 1 92 ? 13.573 -3.589 -14.874 1.00 97.75 92 PHE A O 1
ATOM 692 N N . LYS A 1 93 ? 12.967 -3.875 -12.724 1.00 96.50 93 LYS A N 1
ATOM 693 C CA . LYS A 1 93 ? 12.523 -5.263 -12.896 1.00 96.50 93 LYS A CA 1
ATOM 694 C C . LYS A 1 93 ? 11.391 -5.347 -13.923 1.00 96.50 93 LYS A C 1
ATOM 696 O O . LYS A 1 93 ? 11.499 -6.113 -14.878 1.00 96.50 93 LYS A O 1
ATOM 701 N N . ARG A 1 94 ? 10.357 -4.515 -13.771 1.00 95.19 94 ARG A N 1
ATOM 702 C CA . ARG A 1 94 ? 9.203 -4.486 -14.681 1.00 95.19 94 ARG A CA 1
ATOM 703 C C . ARG A 1 94 ? 9.589 -4.081 -16.105 1.00 95.19 94 ARG A C 1
ATOM 705 O O . ARG A 1 94 ? 9.077 -4.659 -17.059 1.00 95.19 94 ARG A O 1
ATOM 712 N N . ASP A 1 95 ? 10.489 -3.109 -16.268 1.00 95.38 95 ASP A N 1
ATOM 713 C CA . ASP A 1 95 ? 10.986 -2.718 -17.595 1.00 95.38 95 ASP A CA 1
ATOM 714 C C . ASP A 1 95 ? 11.706 -3.876 -18.302 1.00 95.38 95 ASP A C 1
ATOM 716 O O . ASP A 1 95 ? 11.458 -4.131 -19.482 1.00 95.38 95 ASP A O 1
ATOM 720 N N . ARG A 1 96 ? 12.545 -4.618 -17.570 1.00 94.50 96 ARG A N 1
ATOM 721 C CA . ARG A 1 96 ? 13.242 -5.803 -18.088 1.00 94.50 96 ARG A CA 1
ATOM 722 C C . ARG A 1 96 ? 12.266 -6.897 -18.517 1.00 94.50 96 ARG A C 1
ATOM 724 O O . ARG A 1 96 ? 12.392 -7.420 -19.618 1.00 94.50 96 ARG A O 1
ATOM 731 N N . GLU A 1 97 ? 11.284 -7.213 -17.673 1.00 93.25 97 GLU A N 1
ATOM 732 C CA . GLU A 1 97 ? 10.239 -8.198 -17.983 1.00 93.25 97 GLU A CA 1
ATOM 733 C C . GLU A 1 97 ? 9.463 -7.807 -19.244 1.00 93.25 97 GLU A C 1
ATOM 735 O O . GLU A 1 97 ? 9.272 -8.636 -20.128 1.00 93.25 97 GLU A O 1
ATOM 740 N N . ARG A 1 98 ? 9.095 -6.528 -19.380 1.00 91.88 98 ARG A N 1
ATOM 741 C CA . ARG A 1 98 ? 8.403 -6.016 -20.569 1.00 91.88 98 ARG A CA 1
ATOM 742 C C . ARG A 1 98 ? 9.250 -6.128 -21.837 1.00 91.88 98 ARG A C 1
ATOM 744 O O . ARG A 1 98 ? 8.721 -6.501 -22.878 1.00 91.88 98 ARG A O 1
ATOM 751 N N . LYS A 1 99 ? 10.546 -5.808 -21.776 1.00 90.31 99 LYS A N 1
ATOM 752 C CA . LYS A 1 99 ? 11.454 -5.933 -22.932 1.00 90.31 99 LYS A CA 1
ATOM 753 C C . LYS A 1 99 ? 11.584 -7.380 -23.402 1.00 90.31 99 LYS A C 1
ATOM 755 O O . LYS A 1 99 ? 11.613 -7.615 -24.603 1.00 90.31 99 LYS A O 1
ATOM 760 N N . ASN A 1 100 ? 11.568 -8.333 -22.473 1.00 88.25 100 ASN A N 1
ATOM 761 C CA . ASN A 1 100 ? 11.613 -9.761 -22.783 1.00 88.25 100 ASN A CA 1
ATOM 762 C C . ASN A 1 100 ? 10.324 -10.304 -23.425 1.00 88.25 100 ASN A C 1
ATOM 764 O O . ASN A 1 100 ? 10.314 -11.459 -23.826 1.00 88.25 100 ASN A O 1
ATOM 768 N N . LEU A 1 101 ? 9.240 -9.524 -23.513 1.00 86.69 101 LEU A N 1
ATOM 769 C CA . LEU A 1 101 ? 8.019 -9.935 -24.220 1.00 86.69 101 LEU A CA 1
ATOM 770 C C . LEU A 1 101 ? 8.055 -9.593 -25.717 1.00 86.69 101 LEU A C 1
ATOM 772 O O . LEU A 1 101 ? 7.276 -10.153 -26.485 1.00 86.69 101 LEU A O 1
ATOM 776 N N . ASN A 1 102 ? 8.948 -8.695 -26.143 1.00 78.62 102 ASN A N 1
ATOM 777 C CA . ASN A 1 102 ? 9.072 -8.287 -27.539 1.00 78.62 102 ASN A CA 1
ATOM 778 C C . ASN A 1 102 ? 10.201 -9.068 -28.217 1.00 78.62 102 ASN A C 1
ATOM 780 O O . ASN A 1 102 ? 11.374 -8.726 -28.080 1.00 78.62 102 ASN A O 1
ATOM 784 N N . PHE A 1 103 ? 9.832 -10.089 -28.988 1.00 74.81 103 PHE A N 1
ATOM 785 C CA . PHE A 1 103 ? 10.752 -10.820 -29.855 1.00 74.81 103 PHE A CA 1
ATOM 786 C C . PHE A 1 103 ? 10.563 -10.358 -31.300 1.00 74.81 103 PHE A C 1
ATOM 788 O O . PHE A 1 103 ? 9.455 -10.415 -31.831 1.00 74.81 103 PHE A O 1
ATOM 795 N N . SER A 1 104 ? 11.640 -9.901 -31.937 1.00 76.44 104 SER A N 1
ATOM 796 C CA . SER A 1 104 ? 11.687 -9.743 -33.391 1.00 76.44 104 SER A CA 1
ATOM 797 C C . SER A 1 104 ? 12.330 -10.994 -33.970 1.00 76.44 104 SER A C 1
ATOM 799 O O . SER A 1 104 ? 13.427 -11.365 -33.555 1.00 76.44 104 SER A O 1
ATOM 801 N N . PHE A 1 105 ? 11.650 -11.651 -34.905 1.00 78.38 105 PHE A N 1
ATOM 802 C CA . PHE A 1 105 ? 12.232 -12.739 -35.680 1.00 78.38 105 PHE A CA 1
ATOM 803 C C . PHE A 1 105 ? 12.651 -12.180 -37.031 1.00 78.38 105 PHE A C 1
ATOM 805 O O . PHE A 1 105 ? 11.795 -11.911 -37.876 1.00 78.38 105 PHE A O 1
ATOM 812 N N . ASP A 1 106 ? 13.956 -12.035 -37.249 1.00 74.12 106 ASP A N 1
ATOM 813 C CA . ASP A 1 106 ? 14.473 -11.750 -38.584 1.00 74.12 106 ASP A CA 1
ATOM 814 C C . ASP A 1 106 ? 14.174 -12.951 -39.477 1.00 74.12 106 ASP A C 1
ATOM 816 O O . ASP A 1 106 ? 14.744 -14.033 -39.339 1.00 74.12 106 ASP A O 1
ATOM 820 N N . THR A 1 107 ? 13.192 -12.772 -40.353 1.00 75.31 107 THR A N 1
ATOM 821 C CA . THR A 1 107 ? 12.646 -13.849 -41.164 1.00 75.31 107 THR A CA 1
ATOM 822 C C . THR A 1 107 ? 12.874 -13.557 -42.635 1.00 75.31 107 THR A C 1
ATOM 824 O O . THR A 1 107 ? 12.343 -12.600 -43.191 1.00 75.31 107 THR A O 1
ATOM 827 N N . ASN A 1 108 ? 13.609 -14.451 -43.292 1.00 72.94 108 ASN A N 1
ATOM 828 C CA . ASN A 1 108 ? 13.908 -14.392 -44.722 1.00 72.94 108 ASN A CA 1
ATOM 829 C C . ASN A 1 108 ? 12.781 -14.978 -45.602 1.00 72.94 108 ASN A C 1
ATOM 831 O O . ASN A 1 108 ? 13.026 -15.397 -46.728 1.00 72.94 108 ASN A O 1
ATOM 835 N N . ILE A 1 109 ? 11.525 -15.001 -45.130 1.00 72.19 109 ILE A N 1
ATOM 836 C CA . ILE A 1 109 ? 10.380 -15.557 -45.891 1.00 72.19 109 ILE A CA 1
ATOM 837 C C . ILE A 1 109 ? 10.239 -14.901 -47.274 1.00 72.19 109 ILE A C 1
ATOM 839 O O . ILE A 1 109 ? 9.803 -15.551 -48.221 1.00 72.19 109 ILE A O 1
ATOM 843 N N . LEU A 1 110 ? 10.659 -13.642 -47.419 1.00 67.38 110 LEU A N 1
ATOM 844 C CA . LEU A 1 110 ? 10.615 -12.911 -48.685 1.00 67.38 110 LEU A CA 1
ATOM 845 C C . LEU A 1 110 ? 11.951 -12.891 -49.446 1.00 67.38 110 LEU A C 1
ATOM 847 O O . LEU A 1 110 ? 11.984 -12.402 -50.570 1.00 67.38 110 LEU A O 1
ATOM 851 N N . SER A 1 111 ? 13.046 -13.442 -48.904 1.00 69.56 111 SER A N 1
ATOM 852 C CA . SER A 1 111 ? 14.360 -13.383 -49.569 1.00 69.56 111 SER A CA 1
ATOM 853 C C . SER A 1 111 ? 14.474 -14.304 -50.785 1.00 69.56 111 SER A C 1
ATOM 855 O O . SER A 1 111 ? 15.346 -14.105 -51.624 1.00 69.56 111 SER A O 1
ATOM 857 N N . GLY A 1 112 ? 13.606 -15.316 -50.881 1.00 62.22 112 GLY A N 1
ATOM 858 C CA . GLY A 1 112 ? 13.471 -16.190 -52.051 1.00 62.22 112 GLY A CA 1
ATOM 859 C C . GLY A 1 112 ? 12.309 -15.819 -52.978 1.00 62.22 112 GLY A C 1
ATOM 860 O O . GLY A 1 112 ? 12.137 -16.453 -54.017 1.00 62.22 112 GLY A O 1
ATOM 861 N N . PHE A 1 113 ? 11.498 -14.815 -52.624 1.00 64.69 113 PHE A N 1
ATOM 862 C CA . PHE A 1 113 ? 10.343 -14.414 -53.423 1.00 64.69 113 PHE A CA 1
ATOM 863 C C . PHE A 1 113 ? 10.789 -13.423 -54.503 1.00 64.69 113 PHE A C 1
ATOM 865 O O . PHE A 1 113 ? 10.877 -12.216 -54.285 1.00 64.69 113 PHE A O 1
ATOM 872 N N . SER A 1 114 ? 11.086 -13.93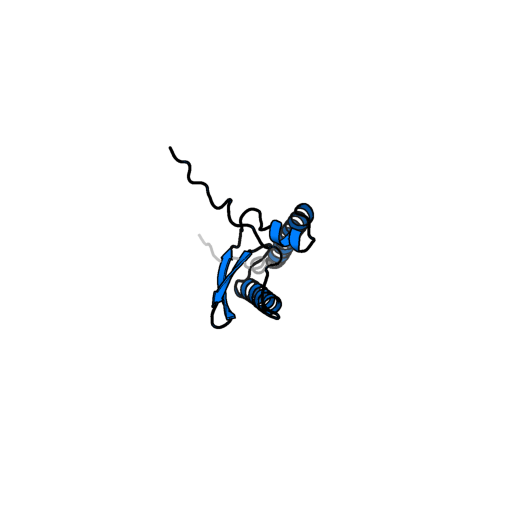4 -55.699 1.00 66.81 114 SER A N 1
ATOM 873 C CA . SER A 1 114 ? 11.150 -13.086 -56.888 1.00 66.81 114 SER A CA 1
ATOM 874 C C . SER A 1 114 ? 9.736 -12.574 -57.166 1.00 66.81 114 SER A C 1
ATOM 876 O O . SER A 1 114 ? 8.841 -13.365 -57.471 1.00 66.81 114 SER A O 1
ATOM 878 N N . PHE A 1 115 ? 9.512 -11.262 -57.041 1.00 65.06 115 PHE A N 1
ATOM 879 C CA . PHE A 1 115 ? 8.308 -10.619 -57.568 1.00 65.06 115 PHE A CA 1
ATOM 880 C C . PHE A 1 115 ? 8.337 -10.738 -59.096 1.00 65.06 115 PHE A C 1
ATOM 882 O O . PHE A 1 115 ? 8.841 -9.876 -59.816 1.00 65.06 115 PHE A O 1
ATOM 889 N N . GLY A 1 116 ? 7.837 -11.867 -59.594 1.00 63.03 116 GLY A N 1
ATOM 890 C CA . GLY A 1 116 ? 7.618 -12.098 -61.007 1.00 63.03 116 GLY A CA 1
ATOM 891 C C . GLY A 1 116 ? 6.550 -11.140 -61.517 1.00 63.03 116 GLY A C 1
ATOM 892 O O . GLY A 1 116 ? 5.363 -11.387 -61.344 1.00 63.03 116 GLY A O 1
ATOM 893 N N . GLY A 1 117 ? 6.985 -10.066 -62.174 1.00 58.28 117 GLY A N 1
ATOM 894 C CA . GLY A 1 117 ? 6.139 -9.282 -63.067 1.00 58.28 117 GLY A CA 1
ATOM 895 C C . GLY A 1 117 ? 5.842 -7.857 -62.618 1.00 58.28 117 GLY A C 1
ATOM 896 O O . GLY A 1 117 ? 4.710 -7.532 -62.287 1.00 58.28 117 GLY A O 1
ATOM 897 N N . LEU A 1 118 ? 6.821 -6.971 -62.786 1.00 52.53 118 LEU A N 1
ATOM 898 C CA . LEU A 1 118 ? 6.558 -5.626 -63.299 1.00 52.53 118 LEU A CA 1
ATOM 899 C C . LEU A 1 118 ? 7.214 -5.536 -64.686 1.00 52.53 118 LEU A C 1
ATOM 901 O O . LEU A 1 118 ? 8.347 -5.097 -64.835 1.00 52.53 118 LEU A O 1
ATOM 905 N N . LYS A 1 119 ? 6.505 -6.038 -65.709 1.00 48.75 119 LYS A N 1
ATOM 906 C CA . LYS A 1 119 ? 6.568 -5.448 -67.058 1.00 48.75 119 LYS A CA 1
ATOM 907 C C . LYS A 1 119 ? 5.576 -4.277 -66.991 1.00 48.75 119 LYS A C 1
ATOM 909 O O . LYS A 1 119 ? 4.437 -4.506 -66.599 1.00 48.75 119 LYS A O 1
ATOM 914 N N . LYS A 1 120 ? 5.940 -3.035 -67.282 1.00 42.16 120 LYS A N 1
ATOM 915 C CA . LYS A 1 120 ? 6.657 -2.536 -68.455 1.00 42.16 120 LYS A CA 1
ATOM 916 C C . LYS A 1 120 ? 7.295 -1.188 -68.126 1.00 42.16 120 LYS A C 1
ATOM 918 O O . LYS A 1 120 ? 6.679 -0.463 -67.316 1.00 42.16 120 LYS A O 1
#

Foldseek 3Di:
DDDPPPPPDDDDDQVDPDPPPLVVVVVVVVVVVCVVVVAFQAKDWDWDADPPPRDIDTDDIGNCDVLSPQVNVVSVVAHSVNSVVVSVVRVVVVVVVVVVVDDDDPDCPCVPDDPPDDDD

Organism: NCBI:txid1076179

Sequence (120 aa):
MSGQKGMGGLSRKLPADLPEGQTETIQKYAVAAFQALGCSGVARIDFLTDAKTGKIYVNELNTIPGSLSFYLWEAGGMKYGELLDKIIALAFKRDRERKNLNFSFDTNILSGFSFGGLKK

Secondary structure (DSSP, 8-state):
------STT----SS----TTHHHHHHHHHHHHHHHTT--S--EEEEEE-TTT--EEEEEEESS-GGGGHHHHHHTT--HHHHHHHHHHHHHHHHHHHHTT------GGGTT--------

InterPro domains:
  IPR000291 D-alanine--D-alanine ligase/VANA/B/C, conserved site [PS00844] (37-66)
  IPR011095 D-alanine--D-alanine ligase, C-terminal [PF07478] (13-88)
  IPR011761 ATP-grasp fold [PS50975] (15-89)